Protein AF-A0A560GGP1-F1 (afdb_monomer)

Secondary structure (DSSP, 8-state):
---------------------HHHHHHHHHHHHHTT--HHHHHHHHHHHTS--TTHHHHHHHHHHHHHHHHHHHHHHHHHHHHHHHHSS----

pLDDT: mean 71.2, std 14.22, range [40.0, 92.25]

Structure (mmCIF, N/CA/C/O backbone):
data_AF-A0A560GGP1-F1
#
_entry.id   AF-A0A560GGP1-F1
#
loop_
_atom_site.group_PDB
_atom_site.id
_atom_site.type_symbol
_atom_site.label_atom_id
_atom_site.label_alt_id
_atom_site.label_comp_id
_atom_site.label_asym_id
_atom_site.label_entity_id
_atom_site.label_seq_id
_atom_site.pdbx_PDB_ins_code
_atom_site.Cartn_x
_atom_site.Cartn_y
_atom_site.Cartn_z
_atom_site.occupancy
_atom_site.B_iso_or_equiv
_atom_site.auth_seq_id
_atom_site.auth_comp_id
_atom_site.auth_asym_id
_atom_site.auth_atom_id
_atom_site.pdbx_PDB_model_num
ATOM 1 N N . MET A 1 1 ? -13.713 39.015 -5.323 1.00 40.00 1 MET A N 1
ATOM 2 C CA . MET A 1 1 ? -12.880 37.798 -5.444 1.00 40.00 1 MET A CA 1
ATOM 3 C C . MET A 1 1 ? -12.494 37.369 -4.041 1.00 40.00 1 MET A C 1
ATOM 5 O O . MET A 1 1 ? -11.825 38.135 -3.364 1.00 40.00 1 MET A O 1
ATOM 9 N N . ALA A 1 2 ? -13.012 36.234 -3.569 1.00 42.53 2 ALA A N 1
ATOM 10 C CA . ALA A 1 2 ? -12.707 35.703 -2.240 1.00 42.53 2 ALA A CA 1
ATOM 11 C C . ALA A 1 2 ? -11.412 34.867 -2.295 1.00 42.53 2 ALA A C 1
ATOM 13 O O . ALA A 1 2 ? -11.198 34.185 -3.301 1.00 42.53 2 ALA A O 1
ATOM 14 N N . PRO A 1 3 ? -10.541 34.923 -1.274 1.00 51.00 3 PRO A N 1
ATOM 15 C CA . PRO A 1 3 ? -9.311 34.143 -1.251 1.00 51.00 3 PRO A CA 1
ATOM 16 C C . PRO A 1 3 ? -9.621 32.652 -1.064 1.00 51.00 3 PRO A C 1
ATOM 18 O O . PRO A 1 3 ? -10.416 32.273 -0.205 1.00 51.00 3 PRO A O 1
ATOM 21 N N . PHE A 1 4 ? -8.973 31.810 -1.869 1.00 52.72 4 PHE A N 1
ATOM 22 C CA . PHE A 1 4 ? -8.972 30.360 -1.708 1.00 52.72 4 PHE A CA 1
ATOM 23 C C . PHE A 1 4 ? -8.244 30.015 -0.406 1.00 52.72 4 PHE A C 1
ATOM 25 O O . PHE A 1 4 ? -7.017 30.069 -0.336 1.00 52.72 4 PHE A O 1
ATOM 32 N N . THR A 1 5 ? -8.990 29.683 0.642 1.00 48.12 5 THR A N 1
ATOM 33 C CA . THR A 1 5 ? -8.432 29.088 1.852 1.00 48.12 5 THR A CA 1
ATOM 34 C C . THR A 1 5 ? -8.103 27.630 1.550 1.00 48.12 5 THR A C 1
ATOM 36 O O . THR A 1 5 ? -8.959 26.751 1.602 1.00 48.12 5 THR A O 1
ATOM 39 N N . THR A 1 6 ? -6.850 27.355 1.187 1.00 55.41 6 THR A N 1
ATOM 40 C CA . THR A 1 6 ? -6.318 25.987 1.200 1.00 55.41 6 THR A CA 1
ATOM 41 C C . THR A 1 6 ? -6.524 25.407 2.601 1.00 55.41 6 THR A C 1
ATOM 43 O O . THR A 1 6 ? -6.026 26.009 3.560 1.00 55.41 6 THR A O 1
ATOM 46 N N . PRO A 1 7 ? -7.244 24.280 2.763 1.00 51.47 7 PRO A N 1
ATOM 47 C CA . PRO A 1 7 ? -7.322 23.623 4.055 1.00 51.47 7 PRO A CA 1
ATOM 48 C C . PRO A 1 7 ? -5.899 23.251 4.461 1.00 51.47 7 PRO A C 1
ATOM 50 O O . PRO A 1 7 ? -5.148 22.681 3.668 1.00 51.47 7 PRO A O 1
ATOM 53 N N . SER A 1 8 ? -5.518 23.646 5.675 1.00 43.78 8 SER A N 1
ATOM 54 C CA . SER A 1 8 ? -4.232 23.295 6.264 1.00 43.78 8 SER A CA 1
ATOM 55 C C . SER A 1 8 ? -4.051 21.788 6.127 1.00 43.78 8 SER A C 1
ATOM 57 O O . SER A 1 8 ? -4.808 21.010 6.709 1.00 43.78 8 SER A O 1
ATOM 59 N N . SER A 1 9 ? -3.095 21.386 5.291 1.00 51.31 9 SER A N 1
ATOM 60 C CA . SER A 1 9 ? -2.660 20.004 5.177 1.00 51.31 9 SER A CA 1
ATOM 61 C C . SER A 1 9 ? -2.076 19.644 6.536 1.00 51.31 9 SER A C 1
ATOM 63 O O . SER A 1 9 ? -0.913 19.935 6.816 1.00 51.31 9 SER A O 1
ATOM 65 N N . GLN A 1 10 ? -2.902 19.086 7.424 1.00 51.88 10 GLN A N 1
ATOM 66 C CA . GLN A 1 10 ? -2.428 18.378 8.606 1.00 51.88 10 GLN A CA 1
ATOM 67 C C . GLN A 1 10 ? -1.677 17.150 8.095 1.00 51.88 10 GLN A C 1
ATOM 69 O O . GLN A 1 10 ? -2.195 16.037 8.018 1.00 51.88 10 GLN A O 1
ATOM 74 N N . ALA A 1 11 ? -0.446 17.390 7.654 1.00 54.25 11 ALA A N 1
ATOM 75 C CA . ALA A 1 11 ? 0.505 16.360 7.327 1.00 54.25 11 ALA A CA 1
ATOM 76 C C . ALA A 1 11 ? 0.642 15.465 8.558 1.00 54.25 11 ALA A C 1
ATOM 78 O O . ALA A 1 11 ? 0.747 15.956 9.683 1.00 54.25 11 ALA A O 1
ATOM 79 N N . ARG A 1 12 ? 0.620 14.148 8.338 1.00 54.53 12 ARG A N 1
ATOM 80 C CA . ARG A 1 12 ? 0.823 13.149 9.391 1.00 54.53 12 ARG A CA 1
ATOM 81 C C . ARG A 1 12 ? 2.109 13.457 10.148 1.00 54.53 12 ARG A C 1
ATOM 83 O O . ARG A 1 12 ? 3.201 13.193 9.654 1.00 54.53 12 ARG A O 1
ATOM 90 N N . THR A 1 13 ? 1.971 13.996 11.349 1.00 56.31 13 THR A N 1
ATOM 91 C CA . THR A 1 13 ? 3.091 14.364 12.219 1.00 56.31 13 THR A CA 1
ATOM 92 C C . THR A 1 13 ? 3.623 13.175 13.014 1.00 56.31 13 THR A C 1
ATOM 94 O O . THR A 1 13 ? 4.736 13.240 13.528 1.00 56.31 13 THR A O 1
ATOM 97 N N . THR A 1 14 ? 2.888 12.059 13.068 1.00 63.66 14 THR A N 1
ATOM 98 C CA . THR A 1 14 ? 3.272 10.880 13.853 1.00 63.66 14 THR A CA 1
ATOM 99 C C . THR A 1 14 ? 3.454 9.661 12.957 1.00 63.66 14 THR A C 1
ATOM 101 O O . THR A 1 14 ? 2.508 9.170 12.338 1.00 63.66 14 THR A O 1
ATOM 104 N N . ARG A 1 15 ? 4.690 9.158 12.889 1.00 69.69 15 ARG A N 1
ATOM 105 C CA . ARG A 1 15 ? 4.997 7.852 12.295 1.00 69.69 15 ARG A CA 1
ATOM 106 C C . ARG A 1 15 ? 4.821 6.774 13.359 1.00 69.69 15 ARG A C 1
ATOM 108 O O . ARG A 1 15 ? 5.356 6.905 14.455 1.00 69.69 15 ARG A O 1
ATOM 115 N N . VAL A 1 16 ? 4.095 5.714 13.015 1.00 74.19 16 VAL A N 1
ATOM 116 C CA . VAL A 1 16 ? 3.914 4.535 13.869 1.00 74.19 16 VAL A CA 1
ATOM 117 C C . VAL A 1 16 ? 4.703 3.385 13.261 1.00 74.19 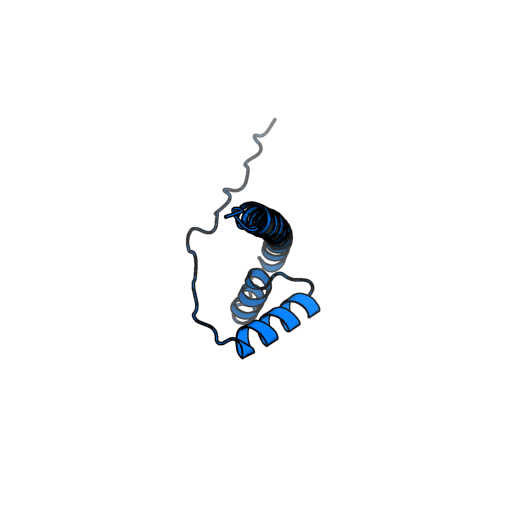16 VAL A C 1
ATOM 119 O O . VAL A 1 16 ? 4.526 3.065 12.086 1.00 74.19 16 VAL A O 1
ATOM 122 N N . SER A 1 17 ? 5.564 2.774 14.068 1.00 80.38 17 SER A N 1
ATOM 123 C CA . SER A 1 17 ? 6.336 1.590 13.701 1.00 8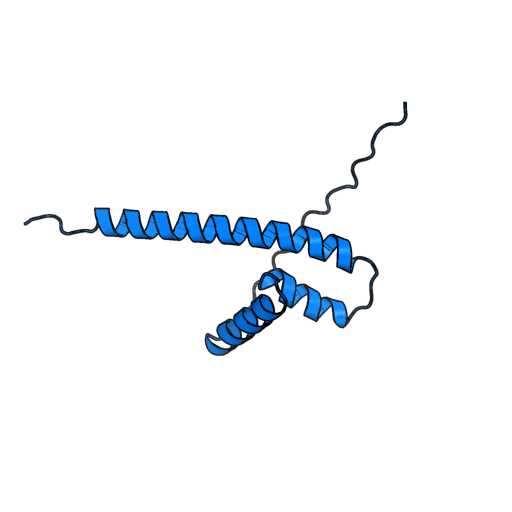0.38 17 SER A CA 1
ATOM 124 C C . SER A 1 17 ? 5.883 0.425 14.570 1.00 80.38 17 SER A C 1
ATOM 126 O O . SER A 1 17 ? 5.791 0.570 15.787 1.00 80.38 17 SER A O 1
ATOM 128 N N . ALA A 1 18 ? 5.626 -0.727 13.957 1.00 79.56 18 ALA A N 1
ATOM 129 C CA . ALA A 1 18 ? 5.275 -1.953 14.660 1.00 79.56 18 ALA A CA 1
ATOM 130 C C . ALA A 1 18 ? 6.160 -3.100 14.170 1.00 79.56 18 ALA A C 1
ATOM 132 O O . ALA A 1 18 ? 6.405 -3.239 12.969 1.00 79.56 18 ALA A O 1
ATOM 133 N N . LEU A 1 19 ? 6.644 -3.915 15.106 1.00 87.88 19 LEU A N 1
ATOM 134 C CA . LEU A 1 19 ? 7.340 -5.152 14.776 1.00 87.88 19 LEU A CA 1
ATOM 135 C C . LEU A 1 19 ? 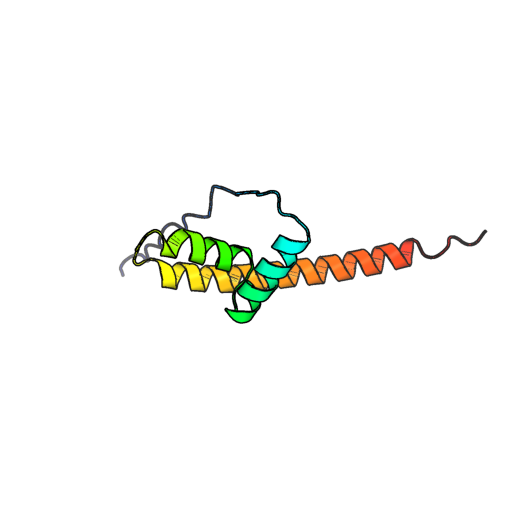6.299 -6.196 14.382 1.00 87.88 19 LEU A C 1
ATOM 137 O O . LEU A 1 19 ? 5.381 -6.476 15.147 1.00 87.88 19 LEU A O 1
ATOM 141 N N . VAL A 1 20 ? 6.459 -6.761 13.189 1.00 88.56 20 VAL A N 1
ATOM 142 C CA . VAL A 1 20 ? 5.601 -7.826 12.664 1.00 88.56 20 VAL A CA 1
ATOM 143 C C . VAL A 1 20 ? 6.454 -9.009 12.242 1.00 88.56 20 VAL A C 1
ATOM 145 O O . VAL A 1 20 ? 7.557 -8.859 11.706 1.00 88.56 20 VAL A O 1
ATOM 148 N N . THR A 1 21 ? 5.937 -10.207 12.465 1.00 92.25 21 THR A N 1
ATOM 149 C CA . THR A 1 21 ? 6.533 -11.439 11.962 1.00 92.25 21 THR A CA 1
ATOM 150 C C . THR A 1 21 ? 6.417 -11.515 10.436 1.00 92.25 21 THR A C 1
ATOM 152 O O . THR A 1 21 ? 5.600 -10.843 9.797 1.00 92.25 21 THR A O 1
ATOM 155 N N . LYS A 1 22 ? 7.231 -12.377 9.810 1.00 90.81 22 LYS A N 1
ATOM 156 C CA . LYS A 1 22 ? 7.182 -12.596 8.352 1.00 90.81 22 LYS A CA 1
ATOM 157 C C . LYS A 1 22 ? 5.806 -13.088 7.888 1.00 90.81 22 LYS A C 1
ATOM 159 O O . LYS A 1 22 ? 5.329 -12.663 6.837 1.00 90.81 22 LYS A O 1
ATOM 164 N N . THR A 1 23 ? 5.173 -13.953 8.679 1.00 91.88 23 THR A N 1
ATOM 165 C CA . THR A 1 23 ? 3.843 -14.501 8.390 1.00 91.88 23 THR A CA 1
ATOM 166 C C . THR A 1 23 ? 2.782 -13.406 8.433 1.00 91.88 23 THR A C 1
ATOM 168 O O . THR A 1 23 ? 2.017 -13.262 7.482 1.00 91.88 23 THR A O 1
ATOM 171 N N . GLU A 1 24 ? 2.787 -12.570 9.475 1.00 88.25 24 GLU A N 1
ATOM 172 C CA . GLU A 1 24 ? 1.862 -11.435 9.595 1.00 88.25 24 GLU A CA 1
ATOM 173 C C . GLU A 1 24 ? 2.031 -10.451 8.441 1.00 88.25 24 GLU A C 1
ATOM 175 O O . GLU A 1 24 ? 1.045 -10.066 7.816 1.00 88.25 24 GLU A O 1
ATOM 180 N N . ARG A 1 25 ? 3.275 -10.113 8.078 1.00 88.94 25 ARG A N 1
ATOM 181 C CA . ARG A 1 25 ? 3.550 -9.250 6.921 1.00 88.94 25 ARG A CA 1
ATOM 182 C C . ARG A 1 25 ? 2.916 -9.797 5.642 1.00 88.94 25 ARG A C 1
ATOM 184 O O . ARG A 1 25 ? 2.325 -9.026 4.885 1.00 88.94 25 ARG A O 1
ATOM 191 N N . SER A 1 26 ? 3.037 -11.100 5.388 1.00 88.50 26 SER A N 1
ATOM 192 C CA . SER A 1 26 ? 2.465 -11.735 4.194 1.00 88.50 26 SER A CA 1
ATOM 193 C C . SER A 1 26 ? 0.937 -11.638 4.186 1.00 88.50 26 SER A C 1
ATOM 195 O O . SER A 1 26 ? 0.354 -11.187 3.198 1.00 88.50 26 SER A O 1
ATOM 197 N N . VAL A 1 27 ? 0.298 -11.957 5.315 1.00 90.56 27 VAL A N 1
ATOM 198 C CA . VAL A 1 27 ? -1.162 -11.885 5.471 1.00 90.56 27 VAL A CA 1
ATOM 199 C C . VAL A 1 27 ? -1.671 -10.454 5.297 1.00 90.56 27 VAL A C 1
ATOM 201 O O . VAL A 1 27 ? -2.614 -10.227 4.540 1.00 90.56 27 VAL A O 1
ATOM 204 N N . ILE A 1 28 ? -1.034 -9.479 5.949 1.00 88.62 28 ILE A N 1
ATOM 205 C CA . ILE A 1 28 ? -1.411 -8.063 5.861 1.00 88.62 28 ILE A CA 1
ATOM 206 C C . ILE A 1 28 ? -1.272 -7.567 4.418 1.00 88.62 28 ILE A C 1
ATOM 208 O O . ILE A 1 28 ? -2.180 -6.926 3.897 1.00 88.62 28 ILE A O 1
ATOM 212 N N . THR A 1 29 ? -0.173 -7.913 3.744 1.00 89.25 29 THR A N 1
ATOM 213 C CA . THR A 1 29 ? 0.060 -7.516 2.347 1.00 89.25 29 THR A CA 1
ATOM 214 C C . THR A 1 29 ? -0.992 -8.110 1.413 1.00 89.25 29 THR A C 1
ATOM 216 O O . THR A 1 29 ? -1.504 -7.409 0.542 1.00 89.25 29 TH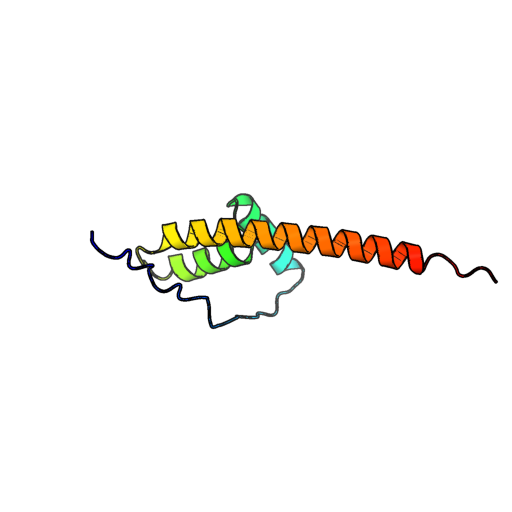R A O 1
ATOM 219 N N . ALA A 1 30 ? -1.345 -9.385 1.594 1.00 87.44 30 ALA A N 1
ATOM 220 C CA . ALA A 1 30 ? -2.367 -10.043 0.785 1.00 87.44 30 ALA A CA 1
ATOM 221 C C . ALA A 1 30 ? -3.745 -9.389 0.967 1.00 87.44 30 ALA A C 1
ATOM 223 O O . ALA A 1 30 ? -4.434 -9.127 -0.018 1.00 87.44 30 ALA A O 1
ATOM 224 N N . ARG A 1 31 ? -4.122 -9.065 2.210 1.00 85.88 31 ARG A N 1
ATOM 225 C CA . ARG A 1 31 ? -5.398 -8.400 2.519 1.00 85.88 31 ARG A CA 1
ATOM 226 C C . ARG A 1 31 ? -5.450 -6.967 1.998 1.00 85.88 31 ARG A C 1
ATOM 228 O O . ARG A 1 31 ? -6.441 -6.590 1.381 1.00 85.88 31 ARG A O 1
ATOM 235 N N . ALA A 1 32 ? -4.369 -6.207 2.162 1.00 85.12 32 ALA A N 1
ATOM 236 C CA . ALA A 1 32 ? -4.258 -4.858 1.615 1.00 85.12 32 ALA A CA 1
ATOM 237 C C . ALA A 1 32 ? -4.419 -4.863 0.086 1.00 85.12 32 ALA A C 1
ATOM 239 O O . ALA A 1 32 ? -5.228 -4.111 -0.455 1.00 85.12 32 ALA A O 1
ATOM 240 N N . ARG A 1 33 ? -3.742 -5.791 -0.606 1.00 84.62 33 ARG A N 1
ATOM 241 C CA . ARG A 1 33 ? -3.879 -5.968 -2.060 1.00 84.62 33 ARG A CA 1
ATOM 242 C C . ARG A 1 33 ? -5.288 -6.374 -2.480 1.00 84.62 33 ARG A C 1
ATOM 244 O O . ARG A 1 33 ? -5.794 -5.819 -3.448 1.00 84.62 33 ARG A O 1
ATOM 251 N N . ALA A 1 34 ? -5.923 -7.301 -1.763 1.00 80.19 34 ALA A N 1
ATOM 252 C CA . ALA A 1 34 ? -7.302 -7.707 -2.040 1.00 80.19 34 ALA A CA 1
ATOM 253 C C . ALA A 1 34 ? -8.293 -6.537 -1.897 1.00 80.19 34 ALA A C 1
ATOM 255 O O . ALA A 1 34 ? -9.267 -6.467 -2.639 1.00 80.19 34 ALA A O 1
ATOM 256 N N . ALA A 1 35 ? -8.012 -5.595 -0.991 1.00 77.62 35 ALA A N 1
ATOM 257 C CA . ALA A 1 35 ? -8.775 -4.360 -0.821 1.00 77.62 35 ALA A CA 1
ATOM 258 C C . ALA A 1 35 ? -8.386 -3.242 -1.813 1.00 77.62 35 ALA A C 1
ATOM 260 O O . ALA A 1 35 ? -9.013 -2.184 -1.814 1.00 77.62 35 ALA A O 1
ATOM 261 N N . GLY A 1 36 ? -7.354 -3.437 -2.644 1.00 81.12 36 GLY A N 1
ATOM 262 C CA . GLY A 1 36 ? -6.831 -2.401 -3.540 1.00 81.12 36 GLY A CA 1
ATOM 263 C C . GLY A 1 36 ? -6.153 -1.232 -2.810 1.00 81.12 36 GLY A C 1
ATOM 264 O O . GLY A 1 36 ? -6.150 -0.112 -3.318 1.00 81.12 36 GLY A O 1
ATOM 265 N N . LEU A 1 37 ? -5.608 -1.475 -1.614 1.00 80.81 37 LEU A N 1
ATOM 266 C CA . LEU A 1 37 ? -4.998 -0.475 -0.733 1.00 80.81 37 LEU A CA 1
ATOM 267 C C . LEU A 1 37 ? -3.512 -0.780 -0.483 1.00 80.81 37 LEU A C 1
ATOM 269 O O . LEU A 1 37 ? -3.071 -1.928 -0.584 1.00 80.81 37 LEU A O 1
ATOM 273 N N . SER A 1 38 ? -2.731 0.236 -0.095 1.00 86.19 38 SER A N 1
ATOM 274 C CA . SER A 1 38 ? -1.400 -0.007 0.480 1.00 86.19 38 SER A CA 1
ATOM 275 C C . SER A 1 38 ? -1.509 -0.630 1.872 1.00 86.19 38 SER A C 1
ATOM 277 O O . SER A 1 38 ? -2.545 -0.553 2.533 1.00 86.19 38 SER A O 1
ATOM 279 N N . VAL A 1 39 ? -0.422 -1.233 2.356 1.00 84.88 39 VAL A N 1
ATOM 280 C CA . VAL A 1 39 ? -0.386 -1.828 3.702 1.00 84.88 39 VAL A CA 1
ATOM 281 C C . VAL A 1 39 ? -0.689 -0.784 4.777 1.00 84.88 39 VAL A C 1
ATOM 283 O O . VAL A 1 39 ? -1.487 -1.039 5.678 1.00 84.88 39 VAL A O 1
ATOM 286 N N . SER A 1 40 ? -0.099 0.408 4.669 1.00 84.62 40 SER A N 1
ATOM 287 C CA . SER A 1 40 ? -0.328 1.481 5.638 1.00 84.62 40 SER A CA 1
ATOM 288 C C . SER A 1 40 ? -1.770 1.997 5.590 1.00 84.62 40 SER A C 1
ATOM 290 O O . SER A 1 40 ? -2.342 2.296 6.637 1.00 84.62 40 SER A O 1
ATOM 292 N N . ALA A 1 41 ? -2.366 2.080 4.397 1.00 81.12 41 ALA A N 1
ATOM 293 C CA . ALA A 1 41 ? -3.762 2.453 4.186 1.00 81.12 41 ALA A CA 1
ATOM 294 C C . ALA A 1 41 ? -4.731 1.438 4.790 1.00 81.12 41 ALA A C 1
ATOM 296 O O . ALA A 1 41 ? -5.606 1.795 5.572 1.00 81.12 41 ALA A O 1
ATOM 297 N N . TYR A 1 42 ? -4.509 0.162 4.485 1.00 84.50 42 TYR A N 1
ATOM 298 C CA . TYR A 1 42 ? -5.297 -0.949 4.995 1.00 84.50 42 TYR A CA 1
ATOM 299 C C . TYR A 1 42 ? -5.281 -1.007 6.529 1.00 84.50 42 TYR A C 1
ATOM 301 O O . TYR A 1 42 ? -6.335 -1.097 7.149 1.00 84.50 42 TYR A O 1
ATOM 309 N N . LEU A 1 43 ? -4.107 -0.877 7.159 1.00 86.50 43 LEU A N 1
ATOM 310 C CA . LEU A 1 43 ? -4.001 -0.874 8.624 1.00 86.50 43 LEU A CA 1
ATOM 311 C C . LEU A 1 43 ? -4.728 0.310 9.266 1.00 86.50 43 LEU A C 1
ATOM 313 O O . LEU A 1 43 ? -5.310 0.165 10.337 1.00 86.50 43 LEU A O 1
ATOM 317 N N . ARG A 1 44 ? -4.712 1.474 8.614 1.00 80.94 44 ARG A N 1
ATOM 318 C CA . ARG A 1 44 ? -5.438 2.653 9.094 1.00 80.94 44 ARG A CA 1
ATOM 319 C C . ARG A 1 44 ? -6.938 2.498 8.926 1.00 80.94 44 ARG A C 1
ATOM 321 O O . ARG A 1 44 ? -7.651 2.843 9.853 1.00 80.94 44 ARG A O 1
ATOM 328 N N . LEU A 1 45 ? -7.403 1.946 7.807 1.00 81.00 45 LEU A N 1
ATOM 329 C CA . LEU A 1 45 ? -8.812 1.610 7.632 1.00 81.00 45 LEU A CA 1
ATOM 330 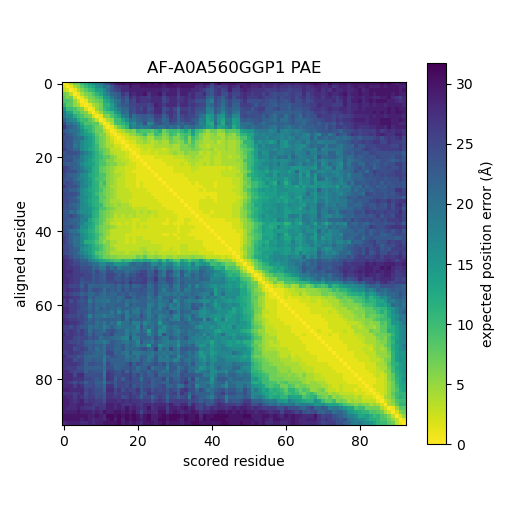C C . LEU A 1 45 ? -9.275 0.655 8.737 1.00 81.00 45 LEU A C 1
ATOM 332 O O . LEU A 1 45 ? -10.244 0.959 9.409 1.00 81.00 45 LEU A O 1
ATOM 336 N N . CYS A 1 46 ? -8.534 -0.425 9.006 1.00 81.94 46 CYS A N 1
ATOM 337 C CA . CYS A 1 46 ? -8.881 -1.351 10.087 1.00 81.94 46 CYS A CA 1
ATOM 338 C C . CYS A 1 46 ? -8.884 -0.685 11.472 1.00 81.94 46 CYS A C 1
ATOM 340 O O . CYS A 1 46 ? -9.751 -0.987 12.279 1.00 81.94 46 CYS A O 1
ATOM 342 N N . ALA A 1 47 ? -7.936 0.214 11.752 1.00 78.38 47 ALA A N 1
ATOM 343 C CA . ALA A 1 47 ? -7.879 0.933 13.027 1.00 78.38 47 ALA A CA 1
ATOM 344 C C . ALA A 1 47 ? -8.966 2.017 13.168 1.00 78.38 47 ALA A C 1
ATOM 346 O O . ALA A 1 47 ? -9.278 2.420 14.285 1.00 78.38 47 ALA A O 1
ATOM 347 N N . LEU A 1 48 ? -9.499 2.516 12.048 1.00 72.50 48 LEU A N 1
ATOM 348 C CA . LEU A 1 48 ? -10.544 3.539 11.999 1.00 72.50 48 LEU A CA 1
ATOM 349 C C . LEU A 1 48 ? -11.948 2.951 11.835 1.00 72.50 48 LEU A C 1
ATOM 351 O O . LEU A 1 48 ? -12.889 3.596 12.252 1.00 72.50 48 LEU A O 1
ATOM 355 N N . ASP A 1 49 ? -12.139 1.753 11.281 1.00 62.88 49 ASP A N 1
ATOM 356 C CA . ASP A 1 49 ? -13.457 1.090 11.283 1.00 62.88 49 ASP A CA 1
ATOM 357 C C . ASP A 1 49 ? -13.918 0.737 12.714 1.00 62.88 49 ASP A C 1
ATOM 359 O O . ASP A 1 49 ? -15.115 0.625 12.965 1.00 62.88 49 ASP A O 1
ATOM 363 N N . ASP A 1 50 ? -12.990 0.657 13.677 1.00 53.47 50 ASP A N 1
ATOM 364 C CA . ASP A 1 50 ? -13.289 0.635 15.121 1.00 53.47 50 ASP A CA 1
ATOM 365 C C . ASP A 1 50 ? -13.723 2.017 15.681 1.00 53.47 50 ASP A C 1
ATOM 367 O O . ASP A 1 50 ? -14.153 2.118 16.831 1.00 53.47 50 ASP A O 1
ATOM 371 N N . ALA A 1 51 ? -13.634 3.095 14.890 1.00 49.84 51 ALA A N 1
ATOM 372 C CA . ALA A 1 51 ? -13.922 4.478 15.279 1.00 49.84 51 ALA A CA 1
ATOM 373 C C . ALA A 1 51 ? -14.720 5.218 14.175 1.00 49.84 51 ALA A C 1
ATOM 375 O O . ALA A 1 51 ? -14.136 5.770 13.239 1.00 49.84 51 ALA A O 1
ATOM 376 N N . PRO A 1 52 ? -16.063 5.264 14.251 1.00 44.28 52 PRO A N 1
ATOM 377 C CA . PRO A 1 52 ? -16.894 5.738 13.151 1.00 44.28 52 PRO A CA 1
ATOM 378 C C . PRO A 1 52 ? -16.723 7.247 12.942 1.00 44.28 52 PRO A C 1
ATOM 380 O O . PRO A 1 52 ? -17.331 8.034 13.659 1.00 44.28 52 PRO A O 1
ATOM 383 N N . ASP A 1 53 ? -15.939 7.658 11.942 1.00 51.38 53 ASP A N 1
ATOM 384 C CA . ASP A 1 53 ? -15.841 9.070 11.569 1.00 51.38 53 ASP A CA 1
ATOM 385 C C . ASP A 1 53 ? -15.725 9.322 10.057 1.00 51.38 53 ASP A C 1
ATOM 387 O O . ASP A 1 53 ? -14.995 8.677 9.302 1.00 51.38 53 ASP A O 1
ATOM 391 N N . THR A 1 54 ? -16.456 10.353 9.638 1.00 51.47 54 THR A N 1
ATOM 392 C CA . THR A 1 54 ? -16.801 10.812 8.278 1.00 51.47 54 THR A CA 1
ATOM 393 C C . THR A 1 54 ? -15.621 11.176 7.349 1.00 51.47 54 THR A C 1
ATOM 395 O O . THR A 1 54 ? -15.831 11.624 6.224 1.00 51.47 54 THR A O 1
ATOM 398 N N . ASN A 1 55 ? -14.370 10.967 7.773 1.00 56.78 55 ASN A N 1
ATOM 399 C CA . ASN A 1 55 ? -13.147 11.330 7.037 1.00 56.78 55 ASN A CA 1
ATOM 400 C C . ASN A 1 55 ? -12.579 10.207 6.142 1.00 56.78 55 ASN A C 1
ATOM 402 O O . ASN A 1 55 ? -11.537 10.384 5.503 1.00 56.78 55 ASN A O 1
ATOM 406 N N . SER A 1 56 ? -13.251 9.056 6.063 1.00 57.97 56 SER A N 1
ATOM 407 C CA . SER A 1 56 ? -12.775 7.851 5.366 1.00 57.97 56 SER A CA 1
ATOM 408 C C . SER A 1 56 ? -12.492 8.051 3.868 1.00 57.97 56 SER A C 1
ATOM 410 O O . SER A 1 56 ? -11.521 7.503 3.347 1.00 57.97 56 SER A O 1
ATOM 412 N N . GLN A 1 57 ? -13.262 8.890 3.166 1.00 53.81 57 GLN A N 1
ATOM 413 C CA . GLN A 1 57 ? -13.058 9.151 1.731 1.00 53.81 57 GLN A CA 1
ATOM 414 C C . GLN A 1 57 ? -11.815 9.999 1.426 1.00 53.81 57 GLN A C 1
ATOM 416 O O . GLN A 1 57 ? -11.064 9.680 0.502 1.00 53.81 57 GLN A O 1
ATOM 421 N N . ALA A 1 58 ? -11.569 11.057 2.203 1.00 57.97 58 ALA A N 1
ATOM 422 C CA . ALA A 1 58 ? -10.372 11.883 2.046 1.00 57.97 58 ALA A CA 1
ATOM 423 C C . ALA A 1 58 ? -9.108 11.078 2.390 1.00 57.97 58 ALA A C 1
ATOM 425 O O . ALA A 1 58 ? -8.093 11.164 1.697 1.00 57.97 58 ALA A O 1
ATOM 426 N N . LEU A 1 59 ? -9.200 10.219 3.409 1.00 65.31 59 LEU A N 1
ATOM 427 C CA . LEU A 1 59 ? -8.133 9.293 3.778 1.00 65.31 59 LEU A CA 1
ATOM 428 C C . LEU A 1 59 ? -7.861 8.262 2.677 1.00 65.31 59 LEU A C 1
ATOM 430 O O . LEU A 1 59 ? -6.699 8.041 2.344 1.00 65.31 59 LEU A O 1
ATOM 434 N N . ALA A 1 60 ? -8.898 7.721 2.033 1.00 64.31 60 ALA A N 1
ATOM 435 C CA . ALA A 1 60 ? -8.741 6.807 0.903 1.00 64.31 60 ALA A CA 1
ATOM 436 C C . ALA A 1 60 ? -8.033 7.460 -0.301 1.00 64.31 60 ALA A C 1
ATOM 438 O O . ALA A 1 60 ? -7.254 6.805 -0.995 1.00 64.31 60 ALA A O 1
ATOM 439 N N . GLN A 1 61 ? -8.269 8.750 -0.558 1.00 66.75 61 GLN A N 1
ATOM 440 C CA . GLN A 1 61 ? -7.593 9.472 -1.640 1.00 66.75 61 GLN A CA 1
ATOM 441 C C . GLN A 1 61 ? -6.109 9.709 -1.329 1.00 66.75 61 GLN A C 1
ATOM 443 O O . GLN A 1 61 ? -5.255 9.479 -2.188 1.00 66.75 61 GLN A O 1
ATOM 448 N N . VAL A 1 62 ? -5.794 10.096 -0.090 1.00 72.19 62 VAL A N 1
ATOM 449 C CA . VAL A 1 62 ? -4.409 10.205 0.396 1.00 72.19 62 VAL A CA 1
ATOM 450 C C . VAL A 1 62 ? -3.707 8.848 0.338 1.00 72.19 62 VAL A C 1
ATOM 452 O O . VAL A 1 62 ? -2.532 8.761 -0.007 1.00 72.19 62 VAL A O 1
ATOM 455 N N . ASP A 1 63 ? -4.436 7.772 0.599 1.00 71.44 63 ASP A N 1
ATOM 456 C CA . ASP A 1 63 ? -3.899 6.419 0.588 1.00 71.44 63 ASP A CA 1
ATOM 457 C C . ASP A 1 63 ? -3.530 5.905 -0.789 1.00 71.44 63 ASP A C 1
ATOM 459 O O . ASP A 1 63 ? -2.497 5.253 -0.934 1.00 71.44 63 ASP A O 1
ATOM 463 N N . ARG A 1 64 ? -4.301 6.263 -1.815 1.00 69.81 64 ARG A N 1
ATOM 464 C CA . ARG A 1 64 ? -3.905 5.988 -3.200 1.00 69.81 64 ARG A CA 1
ATOM 465 C C . ARG A 1 64 ? -2.644 6.751 -3.587 1.00 69.81 64 ARG A C 1
ATOM 467 O O . ARG A 1 64 ? -1.793 6.195 -4.272 1.00 69.81 64 ARG A O 1
ATOM 474 N N . LEU A 1 65 ? -2.508 7.997 -3.130 1.00 72.62 65 LEU A N 1
ATOM 475 C CA . LEU A 1 65 ? -1.317 8.802 -3.395 1.00 72.62 65 LEU A CA 1
ATOM 476 C C . LEU A 1 65 ? -0.073 8.179 -2.741 1.00 72.62 65 LEU A C 1
ATOM 478 O O . LEU A 1 65 ? 0.954 8.016 -3.392 1.00 72.62 65 LEU A O 1
ATOM 482 N N . ILE A 1 66 ? -0.192 7.768 -1.475 1.00 74.00 66 ILE A N 1
ATOM 483 C CA . ILE A 1 66 ? 0.885 7.097 -0.737 1.00 74.00 66 ILE A CA 1
ATOM 484 C C . ILE A 1 66 ? 1.251 5.769 -1.399 1.00 74.00 66 ILE A C 1
ATOM 486 O O . ILE A 1 66 ? 2.433 5.494 -1.562 1.00 74.00 66 ILE A O 1
ATOM 490 N N . ALA A 1 67 ? 0.264 4.980 -1.829 1.00 71.12 67 ALA A N 1
ATOM 491 C CA . ALA A 1 67 ? 0.512 3.721 -2.527 1.00 71.12 67 ALA A CA 1
ATOM 492 C C . ALA A 1 67 ? 1.327 3.921 -3.818 1.00 71.12 67 ALA A C 1
ATOM 494 O O . ALA A 1 67 ? 2.221 3.128 -4.103 1.00 71.12 67 ALA A O 1
ATOM 495 N N . GLY A 1 68 ? 1.045 4.986 -4.577 1.00 78.00 68 GLY A N 1
ATOM 496 C CA . GLY A 1 68 ? 1.825 5.344 -5.765 1.00 78.00 68 GLY A CA 1
ATOM 497 C C . GLY A 1 68 ? 3.270 5.700 -5.417 1.00 78.00 68 GLY A C 1
ATOM 498 O O . GLY A 1 68 ? 4.199 5.125 -5.973 1.00 78.00 68 GLY A O 1
ATOM 499 N N . MET A 1 69 ? 3.464 6.570 -4.423 1.00 76.44 69 MET A N 1
ATOM 500 C CA . MET A 1 69 ? 4.803 6.973 -3.981 1.00 76.44 69 MET A CA 1
ATOM 501 C C . MET A 1 69 ? 5.624 5.804 -3.414 1.00 76.44 69 MET A C 1
ATOM 503 O O . MET A 1 69 ? 6.833 5.743 -3.621 1.00 76.44 69 MET A O 1
ATOM 507 N N . GLU A 1 70 ? 4.985 4.877 -2.695 1.00 77.25 70 GLU A N 1
ATOM 508 C CA . GLU A 1 70 ? 5.626 3.656 -2.192 1.00 77.25 70 GLU A CA 1
ATOM 509 C C . GLU A 1 70 ? 6.077 2.756 -3.353 1.00 77.25 70 GLU A C 1
ATOM 511 O O . GLU A 1 70 ? 7.209 2.278 -3.344 1.00 77.25 70 GLU A O 1
ATOM 516 N N . ALA A 1 71 ? 5.247 2.588 -4.388 1.00 74.94 71 ALA A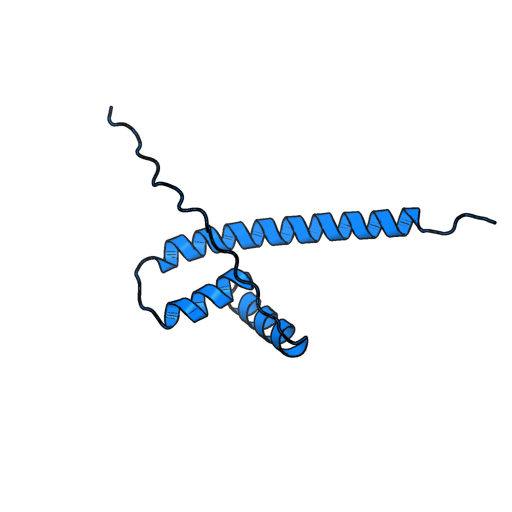 N 1
ATOM 517 C CA . ALA A 1 71 ? 5.612 1.818 -5.576 1.00 74.94 71 ALA A CA 1
ATOM 518 C C . ALA A 1 71 ? 6.786 2.448 -6.347 1.00 74.94 71 ALA A C 1
ATOM 520 O O . ALA A 1 71 ? 7.682 1.731 -6.796 1.00 74.94 71 ALA A O 1
ATOM 521 N N . ASP A 1 72 ? 6.815 3.777 -6.455 1.00 77.88 72 ASP A N 1
ATOM 522 C CA . ASP A 1 72 ? 7.913 4.503 -7.098 1.00 77.88 72 ASP A CA 1
ATOM 523 C C . ASP A 1 72 ? 9.230 4.342 -6.321 1.00 77.88 72 ASP A C 1
ATOM 525 O O . ASP A 1 72 ? 10.291 4.135 -6.916 1.00 77.88 72 ASP A O 1
ATOM 529 N N . LEU A 1 73 ? 9.175 4.382 -4.985 1.00 76.69 73 LEU A N 1
ATOM 530 C CA . LEU A 1 73 ? 10.338 4.153 -4.122 1.00 76.69 73 LEU A CA 1
ATOM 531 C C . LEU A 1 73 ? 10.839 2.708 -4.189 1.00 76.69 73 LEU A C 1
ATOM 533 O O . LEU A 1 73 ? 12.051 2.489 -4.238 1.00 76.69 73 LEU A O 1
ATOM 537 N N . ASP A 1 74 ? 9.936 1.729 -4.227 1.00 78.44 74 ASP A N 1
ATOM 538 C CA . ASP A 1 74 ? 10.293 0.320 -4.401 1.00 78.44 74 ASP A CA 1
ATOM 539 C C . ASP A 1 74 ? 10.962 0.095 -5.765 1.00 78.44 74 ASP A C 1
ATOM 541 O O . ASP A 1 74 ? 11.994 -0.576 -5.850 1.00 78.44 74 ASP A O 1
ATOM 545 N N . ALA A 1 75 ? 10.435 0.709 -6.829 1.00 77.56 75 ALA A N 1
ATOM 546 C CA . ALA A 1 75 ? 11.029 0.650 -8.161 1.00 77.56 75 ALA A CA 1
ATOM 547 C C . ALA A 1 75 ? 12.420 1.305 -8.196 1.00 77.56 75 ALA A C 1
ATOM 549 O O . ALA A 1 75 ? 13.371 0.707 -8.705 1.00 77.56 75 ALA A O 1
ATOM 550 N N . ALA A 1 76 ? 12.571 2.495 -7.608 1.00 77.25 76 ALA A N 1
ATOM 551 C CA . ALA A 1 76 ? 13.858 3.181 -7.514 1.00 77.25 76 ALA A CA 1
ATOM 552 C C . ALA A 1 76 ? 14.887 2.361 -6.717 1.00 77.25 76 ALA A C 1
ATOM 554 O O . ALA A 1 76 ? 16.047 2.249 -7.118 1.00 77.25 76 ALA A O 1
ATOM 555 N N . THR A 1 77 ? 14.454 1.732 -5.624 1.00 82.38 77 THR A N 1
ATOM 556 C CA . THR A 1 77 ? 15.305 0.875 -4.789 1.00 82.38 77 THR A CA 1
ATOM 557 C C . THR A 1 77 ? 15.726 -0.389 -5.535 1.00 82.38 77 THR A C 1
ATOM 559 O O . THR A 1 77 ? 16.894 -0.765 -5.486 1.00 82.38 77 THR A O 1
ATOM 562 N N . ALA A 1 78 ? 14.818 -1.015 -6.287 1.00 78.75 78 ALA A N 1
ATOM 563 C CA . ALA A 1 78 ? 15.136 -2.177 -7.113 1.00 78.75 78 ALA A CA 1
ATOM 564 C C . ALA A 1 78 ? 16.160 -1.845 -8.213 1.00 78.75 78 ALA A C 1
ATOM 566 O O . ALA A 1 78 ? 17.065 -2.638 -8.478 1.00 78.75 78 ALA A O 1
ATOM 567 N N . VAL A 1 79 ? 16.055 -0.661 -8.828 1.00 83.88 79 VAL A N 1
ATOM 568 C CA . VAL A 1 79 ? 17.045 -0.166 -9.799 1.00 83.88 79 VAL A CA 1
ATOM 569 C C . VAL A 1 79 ? 18.399 0.071 -9.129 1.00 83.88 79 VAL A C 1
ATOM 571 O O . VAL A 1 79 ? 19.432 -0.312 -9.685 1.00 83.88 79 VAL A O 1
ATOM 574 N N . LEU A 1 80 ? 18.412 0.663 -7.934 1.00 79.12 80 LEU A N 1
ATOM 575 C CA . LEU A 1 80 ? 19.643 0.913 -7.188 1.00 79.12 80 LEU A CA 1
ATOM 576 C C . LEU A 1 80 ? 20.338 -0.399 -6.793 1.00 79.12 80 LEU A C 1
ATOM 578 O O . LEU A 1 80 ? 21.533 -0.541 -7.034 1.00 79.12 8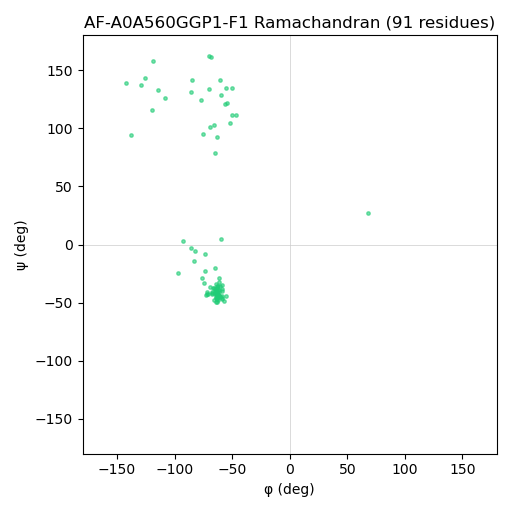0 LEU A O 1
ATOM 582 N N . ASP A 1 81 ? 19.592 -1.382 -6.282 1.00 82.69 81 ASP A N 1
ATOM 583 C CA . ASP A 1 81 ? 20.119 -2.702 -5.906 1.00 82.69 81 ASP A CA 1
ATOM 584 C C . ASP A 1 81 ? 20.671 -3.456 -7.129 1.00 82.69 81 ASP A C 1
ATOM 586 O O . ASP A 1 81 ? 21.760 -4.030 -7.092 1.00 82.69 81 ASP A O 1
ATOM 590 N N . ALA A 1 82 ? 19.975 -3.383 -8.270 1.00 78.06 82 ALA A N 1
ATOM 591 C CA . ALA A 1 82 ? 20.463 -3.939 -9.532 1.00 78.06 82 ALA A CA 1
ATOM 592 C C . ALA A 1 82 ? 21.745 -3.246 -10.028 1.00 78.06 82 ALA A C 1
ATOM 594 O O . ALA A 1 82 ? 22.607 -3.894 -10.625 1.00 78.06 82 ALA A O 1
ATOM 595 N N . THR A 1 83 ? 21.884 -1.941 -9.784 1.00 75.44 83 THR A N 1
ATOM 596 C CA . THR A 1 83 ? 23.078 -1.168 -10.154 1.00 75.44 83 THR A CA 1
ATOM 597 C C . THR A 1 83 ? 24.258 -1.507 -9.247 1.00 75.44 83 THR A C 1
ATOM 599 O O . THR A 1 83 ? 25.356 -1.746 -9.745 1.00 75.44 83 THR A O 1
ATOM 602 N N . LEU A 1 84 ? 24.030 -1.612 -7.935 1.00 78.94 84 LEU A N 1
ATOM 603 C CA . LEU A 1 84 ? 25.049 -2.015 -6.965 1.00 78.94 84 LEU A CA 1
ATOM 604 C C . LEU A 1 84 ? 25.586 -3.416 -7.265 1.00 78.94 84 LEU A C 1
ATOM 606 O O . LEU A 1 84 ? 26.794 -3.586 -7.382 1.00 78.94 84 LEU A O 1
ATOM 610 N N . ARG A 1 85 ? 24.716 -4.390 -7.556 1.00 75.94 85 ARG A N 1
ATOM 611 C CA . ARG A 1 85 ? 25.151 -5.742 -7.954 1.00 75.94 85 ARG A CA 1
ATOM 612 C C . ARG A 1 85 ? 25.980 -5.780 -9.238 1.00 75.94 85 ARG A C 1
ATOM 614 O O . ARG A 1 85 ? 26.790 -6.685 -9.407 1.00 75.94 85 ARG A O 1
ATOM 621 N N . ARG A 1 86 ? 25.778 -4.835 -10.165 1.00 71.75 86 ARG A N 1
ATOM 622 C CA . ARG A 1 86 ? 26.612 -4.712 -1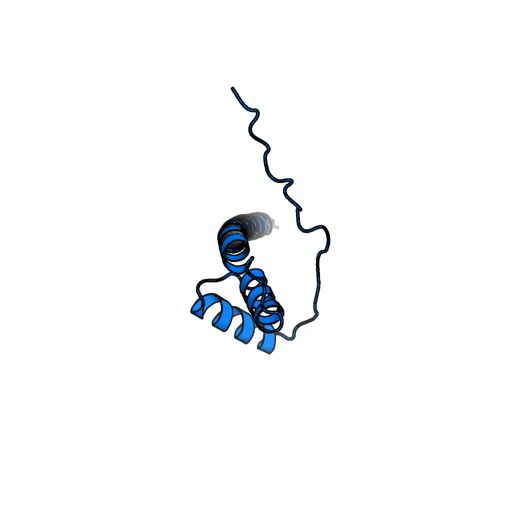1.376 1.00 71.75 86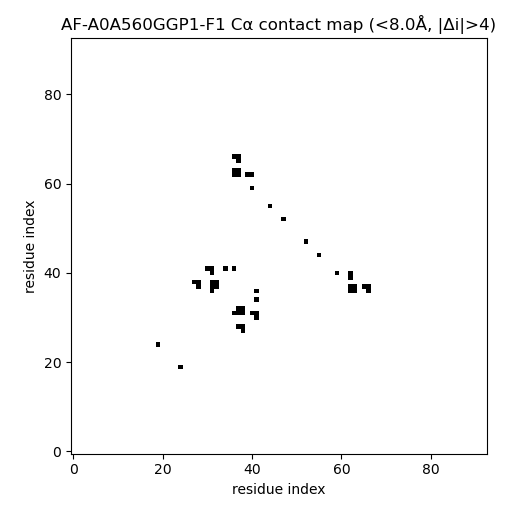 ARG A CA 1
ATOM 623 C C . ARG A 1 86 ? 27.990 -4.133 -11.072 1.00 71.75 86 ARG A C 1
ATOM 625 O O . ARG A 1 86 ? 28.943 -4.511 -11.741 1.00 71.75 86 ARG A O 1
ATOM 632 N N . LEU A 1 87 ? 28.083 -3.240 -10.090 1.00 70.62 87 LEU A N 1
ATOM 633 C CA . LEU A 1 87 ? 29.349 -2.678 -9.614 1.00 70.62 87 LEU A CA 1
ATOM 634 C C . LEU A 1 87 ? 30.123 -3.668 -8.730 1.00 70.62 87 LEU A C 1
ATOM 636 O O . LEU A 1 87 ? 31.346 -3.634 -8.716 1.00 70.62 87 LEU A O 1
ATOM 640 N N . GLU A 1 88 ? 29.420 -4.566 -8.038 1.00 69.69 88 GLU A N 1
ATOM 641 C CA . GLU A 1 88 ? 29.993 -5.662 -7.242 1.00 69.69 88 GLU A CA 1
ATOM 642 C C . GLU A 1 88 ? 30.285 -6.935 -8.069 1.00 69.69 88 GLU A C 1
ATOM 644 O O . GLU A 1 88 ? 30.842 -7.903 -7.547 1.00 69.69 88 GLU A O 1
ATOM 649 N N . GLY A 1 89 ? 29.940 -6.949 -9.365 1.00 54.41 89 GLY A N 1
ATOM 650 C CA . GLY A 1 89 ? 30.394 -7.969 -10.316 1.00 54.41 89 GLY A CA 1
ATOM 651 C C . GLY A 1 89 ? 31.924 -7.952 -10.422 1.00 54.41 89 GLY A C 1
ATOM 652 O O . GLY A 1 89 ? 32.519 -6.880 -10.346 1.00 54.41 89 GLY A O 1
ATOM 653 N N . PRO A 1 90 ? 32.574 -9.122 -10.540 1.00 52.72 90 PRO A N 1
ATOM 654 C CA . PRO A 1 90 ? 33.897 -9.364 -9.981 1.00 52.72 90 PRO A CA 1
ATOM 655 C C . PRO A 1 90 ? 34.917 -8.343 -10.481 1.00 52.72 90 PRO A C 1
ATOM 657 O O . PRO A 1 90 ? 35.189 -8.268 -11.680 1.00 52.72 90 PRO A O 1
ATOM 660 N N . CYS A 1 91 ? 35.533 -7.615 -9.545 1.00 50.81 91 CYS A N 1
ATOM 661 C CA . CYS A 1 91 ? 36.896 -7.143 -9.736 1.00 50.81 91 CYS A CA 1
ATOM 662 C C . CYS A 1 91 ? 37.709 -8.341 -10.243 1.00 50.81 91 CYS A C 1
ATOM 664 O O . CYS A 1 91 ? 37.874 -9.324 -9.516 1.00 50.81 91 CYS A O 1
ATOM 666 N N . CYS A 1 92 ? 38.137 -8.288 -11.506 1.00 47.00 92 CYS A N 1
ATOM 667 C CA . CYS A 1 92 ? 39.118 -9.226 -12.033 1.00 47.00 92 CYS A CA 1
ATOM 668 C C . CYS A 1 92 ? 40.321 -9.288 -11.072 1.00 47.00 92 CYS A C 1
ATOM 670 O O . CYS A 1 92 ? 40.776 -8.220 -10.645 1.00 47.00 92 CYS A O 1
ATOM 672 N N . PRO A 1 93 ? 40.835 -10.485 -10.732 1.00 55.81 93 PRO A N 1
ATOM 673 C CA . PRO A 1 93 ? 42.206 -10.620 -10.253 1.00 55.81 93 PRO A CA 1
ATOM 674 C C . PRO A 1 93 ? 43.217 -10.241 -11.345 1.00 55.81 93 PRO A C 1
ATOM 676 O O . PRO A 1 93 ? 42.883 -10.381 -12.548 1.00 55.81 93 PRO A O 1
#

Solvent-accessible surface area (backbone atoms only — not comparable to full-atom values): 5802 Å² total; per-residue (Å²): 137,82,81,84,76,74,74,80,78,80,65,83,86,74,88,86,86,79,93,71,54,75,67,54,51,51,52,49,47,53,52,13,53,76,70,74,38,31,55,73,41,39,54,49,49,62,65,36,72,80,46,94,61,95,56,58,67,65,50,51,56,53,28,54,53,49,38,51,53,52,52,52,50,52,51,52,46,53,53,49,54,56,50,50,56,59,70,66,46,77,79,75,130

Mean predicted aligned error: 15.7 Å

Foldseek 3Di:
DDDPDDPPPPDPPDDDDDDDDPVRVVVLCVVCVVVVFDSVLSVVCVVCVVPDDPCNVVSRVVGVVVVVVVVVVVVVVVVVVVVVVVVVPDPDD

InterPro domains:
  IPR053842 Mobilization protein NikA-like [PF21983] (12-55)

Sequence (93 aa):
MAPFTTPSSQARTTRVSALVTKTERSVITARARAAGLSVSAYLRLCALDDAPDTNSQALAQVDRLIAGMEADLDAATAVLDATLRRLEGPCCP

Radius of gyration: 19.15 Å; Cα contacts (8 Å, |Δi|>4): 26; chains: 1; bounding box: 59×52×27 Å

Organism: NCBI:txid28077